Protein AF-A0A5N0HJ16-F1 (afdb_monomer)

Solvent-accessible surface area (backbone atoms only — not comparable to full-atom values): 4861 Å² total; per-residue (Å²): 106,75,68,58,53,52,51,49,54,53,53,45,73,66,46,86,50,63,67,62,32,39,52,54,52,49,36,69,75,66,69,56,52,72,70,34,59,75,60,54,57,93,78,34,68,42,77,44,90,97,72,51,41,28,38,53,44,46,66,41,99,83,74,52,69,48,80,40,81,48,56,74,70,61,48,51,56,75,76,106

Radius of gyration: 13.27 Å; Cα contacts (8 Å, |Δ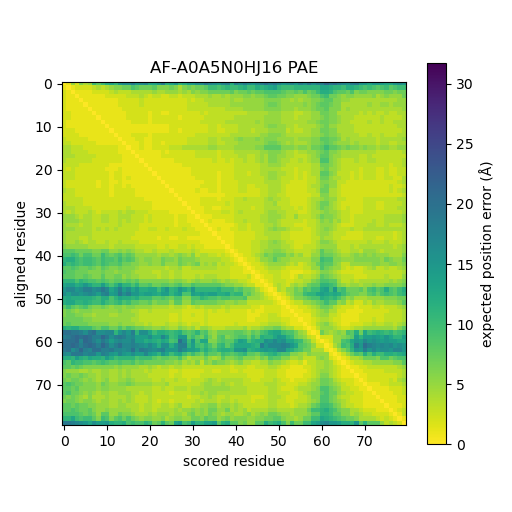i|>4): 84; chains: 1; bounding box: 31×28×34 Å

Foldseek 3Di:
DVVVVVVVLVVLVPDPDLVSSLLVLVCVQFVDDPVQSVVADDVQWDQDVPQAIWGFGDQDPVRDIDIHHDDPVNVVSVVD

Mean predicted aligned error: 4.86 Å

pLDDT: mean 87.71, std 7.66, range [62.09, 97.19]

Structure (mmCIF, N/CA/C/O backbone):
data_AF-A0A5N0HJ16-F1
#
_entry.id   AF-A0A5N0HJ16-F1
#
loop_
_atom_site.group_PDB
_atom_site.id
_atom_site.type_symbol
_atom_site.label_atom_id
_atom_site.label_alt_id
_atom_site.label_comp_id
_atom_site.label_asym_id
_atom_site.label_entity_id
_atom_site.label_seq_id
_atom_site.pdbx_PDB_ins_code
_atom_site.Cartn_x
_atom_site.Cartn_y
_atom_site.Cartn_z
_atom_site.occupancy
_atom_site.B_iso_or_equiv
_atom_site.auth_seq_id
_atom_site.auth_comp_id
_atom_site.auth_asym_id
_atom_site.auth_atom_id
_atom_site.pdbx_PDB_model_num
ATOM 1 N N . LEU A 1 1 ? 18.179 4.163 -7.305 1.00 87.62 1 LEU A N 1
ATOM 2 C CA . LEU A 1 1 ? 18.367 5.425 -8.062 1.00 87.62 1 LEU A CA 1
ATOM 3 C C . LEU A 1 1 ? 16.991 6.014 -8.351 1.00 87.62 1 LEU A C 1
ATOM 5 O O . LEU A 1 1 ? 16.101 5.217 -8.633 1.00 87.62 1 LEU A O 1
ATOM 9 N N . PRO A 1 2 ? 16.802 7.342 -8.283 1.00 91.19 2 PRO A N 1
ATOM 10 C CA . PRO A 1 2 ? 15.492 7.977 -8.469 1.00 91.19 2 PRO A CA 1
ATOM 11 C C . PRO A 1 2 ? 14.781 7.595 -9.777 1.00 91.19 2 PRO A C 1
ATOM 13 O O . PRO A 1 2 ? 13.572 7.390 -9.782 1.00 91.19 2 PRO A O 1
ATOM 16 N N . ASP A 1 3 ? 15.526 7.419 -10.869 1.00 95.88 3 ASP A N 1
ATOM 17 C CA . ASP A 1 3 ? 14.940 7.061 -12.168 1.00 95.88 3 ASP A CA 1
ATOM 18 C C . ASP A 1 3 ? 14.406 5.624 -12.211 1.00 95.88 3 ASP A C 1
ATOM 20 O O . ASP A 1 3 ? 13.391 5.356 -12.849 1.00 95.88 3 ASP A O 1
ATOM 24 N N . VAL A 1 4 ? 15.051 4.704 -11.485 1.00 96.06 4 VAL A N 1
ATOM 25 C CA . VAL A 1 4 ? 14.595 3.309 -11.367 1.00 96.06 4 VAL A CA 1
ATOM 26 C C . VAL A 1 4 ? 13.301 3.239 -10.560 1.00 96.06 4 VAL A C 1
ATOM 28 O O . VAL A 1 4 ? 12.388 2.524 -10.954 1.00 96.06 4 VAL A O 1
ATOM 31 N N . ASP A 1 5 ? 13.200 4.006 -9.468 1.00 93.94 5 ASP A N 1
ATOM 32 C CA . ASP A 1 5 ? 11.964 4.102 -8.676 1.00 93.94 5 ASP A CA 1
ATOM 33 C C . ASP A 1 5 ? 10.825 4.674 -9.529 1.00 93.94 5 ASP A C 1
ATOM 35 O O . ASP A 1 5 ? 9.750 4.088 -9.599 1.00 93.94 5 ASP A O 1
ATOM 39 N N . ARG A 1 6 ? 11.083 5.749 -10.288 1.00 95.00 6 ARG A N 1
ATOM 40 C CA . ARG A 1 6 ? 10.088 6.328 -11.203 1.00 95.00 6 ARG A CA 1
ATOM 41 C C . ARG A 1 6 ? 9.620 5.331 -12.266 1.00 95.00 6 ARG A C 1
ATOM 43 O O . ARG A 1 6 ? 8.420 5.221 -12.504 1.00 95.00 6 ARG A O 1
ATOM 50 N N . ALA A 1 7 ? 10.545 4.610 -12.899 1.00 97.00 7 ALA A N 1
ATOM 51 C CA . ALA A 1 7 ? 10.212 3.600 -13.902 1.00 97.00 7 ALA A CA 1
ATOM 52 C C . ALA A 1 7 ? 9.409 2.436 -13.299 1.00 97.00 7 ALA A C 1
ATOM 54 O O . ALA A 1 7 ? 8.436 1.983 -13.901 1.00 97.00 7 ALA A O 1
ATOM 55 N N 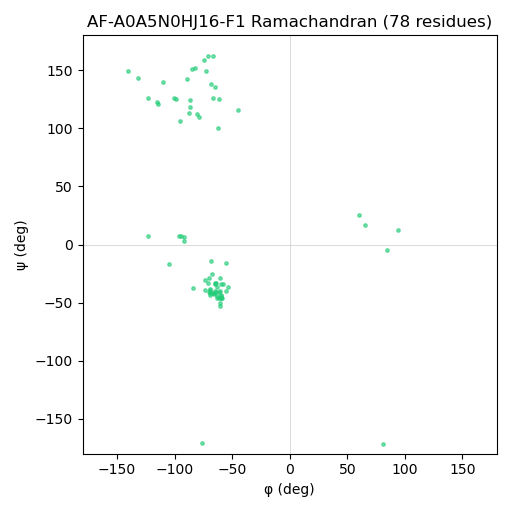. LEU A 1 8 ? 9.777 1.993 -12.093 1.00 95.56 8 LEU A N 1
ATOM 56 C CA . LEU A 1 8 ? 9.042 0.972 -11.354 1.00 95.56 8 LEU A CA 1
ATOM 57 C C . LEU A 1 8 ? 7.611 1.430 -11.060 1.00 95.56 8 LEU A C 1
ATOM 59 O O . LEU A 1 8 ? 6.669 0.712 -11.382 1.00 95.56 8 LEU A O 1
ATOM 63 N N . MET A 1 9 ? 7.433 2.631 -10.509 1.00 94.88 9 MET A N 1
ATOM 64 C CA . MET A 1 9 ? 6.101 3.142 -10.177 1.00 94.88 9 MET A CA 1
ATOM 65 C C . MET A 1 9 ? 5.237 3.365 -11.427 1.00 94.88 9 MET A C 1
ATOM 67 O O . MET A 1 9 ? 4.037 3.102 -11.389 1.00 94.88 9 MET A O 1
ATOM 71 N N . ALA A 1 10 ? 5.837 3.749 -12.559 1.00 96.06 10 ALA A N 1
ATOM 72 C CA .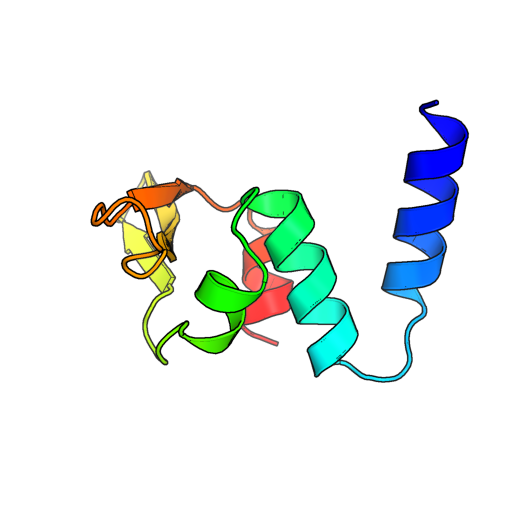 ALA A 1 10 ? 5.135 3.805 -13.841 1.00 96.06 10 ALA A CA 1
ATOM 73 C C . ALA A 1 10 ? 4.682 2.414 -14.321 1.00 96.06 10 ALA A C 1
ATOM 75 O O . ALA A 1 10 ? 3.571 2.271 -14.828 1.00 96.06 10 ALA A O 1
ATOM 76 N N . ALA A 1 11 ? 5.503 1.374 -14.146 1.00 97.19 11 ALA A N 1
ATOM 77 C CA . ALA A 1 11 ? 5.108 0.004 -14.468 1.00 97.19 11 ALA A CA 1
ATOM 78 C C . ALA A 1 11 ? 3.973 -0.491 -13.555 1.00 97.19 11 ALA A C 1
ATOM 80 O O . ALA A 1 11 ? 3.015 -1.080 -14.049 1.00 97.19 11 ALA A O 1
ATOM 81 N N . VAL A 1 12 ? 4.039 -0.193 -12.251 1.00 95.75 12 VAL A N 1
ATOM 82 C CA . VAL A 1 12 ? 2.980 -0.521 -11.279 1.00 95.75 12 VAL A CA 1
ATOM 83 C C . VAL A 1 12 ? 1.654 0.132 -11.668 1.00 95.75 12 VAL A C 1
ATOM 85 O O . VAL A 1 12 ? 0.629 -0.545 -11.698 1.00 95.75 12 VAL A O 1
ATOM 88 N N . ALA A 1 13 ? 1.666 1.418 -12.028 1.00 92.44 13 ALA A N 1
ATOM 89 C CA . ALA A 1 13 ? 0.460 2.142 -12.433 1.00 92.44 13 ALA A CA 1
ATOM 90 C C . ALA A 1 13 ? -0.228 1.529 -13.671 1.00 92.44 13 ALA A C 1
ATOM 92 O O . ALA A 1 13 ? -1.448 1.602 -13.789 1.00 92.44 13 ALA A O 1
AT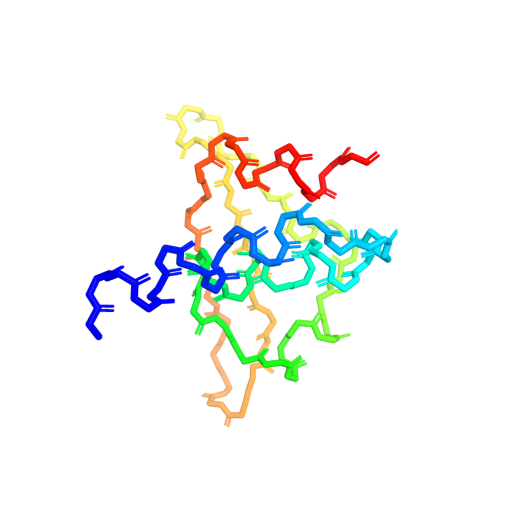OM 93 N N . ASN A 1 14 ? 0.538 0.886 -14.560 1.00 95.44 14 ASN A N 1
ATOM 94 C CA . ASN A 1 14 ? 0.039 0.247 -15.782 1.00 95.44 14 ASN A CA 1
ATOM 95 C C . ASN A 1 14 ? -0.325 -1.241 -15.611 1.00 95.44 14 ASN A C 1
ATOM 97 O O . ASN A 1 14 ? -0.624 -1.914 -16.598 1.00 95.44 14 ASN A O 1
ATOM 101 N N . LEU A 1 15 ? -0.290 -1.788 -14.392 1.00 96.12 15 LEU A N 1
ATOM 102 C CA . LEU A 1 15 ? -0.720 -3.166 -14.153 1.00 96.12 15 LEU A CA 1
ATOM 103 C C . LEU A 1 15 ? -2.215 -3.323 -14.434 1.00 96.12 15 LEU A C 1
ATOM 105 O O . LEU A 1 15 ? -3.020 -2.516 -13.977 1.00 96.12 15 LEU A O 1
ATOM 109 N N . ASN A 1 16 ? -2.588 -4.393 -15.138 1.00 95.75 16 ASN A N 1
ATOM 110 C CA . ASN A 1 16 ? -3.987 -4.681 -15.472 1.00 95.75 16 ASN A CA 1
ATOM 111 C C . ASN A 1 16 ? -4.794 -5.182 -14.266 1.00 95.75 16 ASN A C 1
ATOM 113 O O . ASN A 1 16 ? -5.997 -4.947 -14.203 1.00 95.75 16 ASN A O 1
ATOM 117 N N . ASP A 1 17 ? -4.142 -5.876 -13.330 1.00 94.69 17 ASP A N 1
ATOM 118 C CA . ASP A 1 17 ? -4.785 -6.406 -12.130 1.00 94.69 17 ASP A CA 1
ATOM 119 C C . ASP A 1 17 ? -4.919 -5.293 -11.071 1.00 94.69 17 ASP A C 1
ATOM 121 O O . ASP A 1 17 ? -3.897 -4.821 -10.552 1.00 94.69 17 ASP A O 1
ATOM 125 N N . PRO A 1 18 ? -6.151 -4.847 -10.749 1.00 90.12 18 PRO A N 1
ATOM 126 C CA . PRO A 1 18 ? -6.367 -3.766 -9.796 1.00 90.12 18 PRO A CA 1
ATOM 127 C C . PRO A 1 18 ? -5.929 -4.148 -8.381 1.00 90.12 18 PRO A C 1
ATOM 129 O O . PRO A 1 18 ? -5.389 -3.301 -7.678 1.00 90.12 18 PRO A O 1
ATOM 132 N N . LEU A 1 19 ? -6.074 -5.414 -7.982 1.00 89.38 19 LEU A N 1
ATOM 133 C CA . LEU A 1 19 ? -5.712 -5.871 -6.643 1.00 89.38 19 LEU A CA 1
ATOM 134 C C . LEU A 1 19 ? -4.194 -5.856 -6.462 1.00 89.38 19 LEU A C 1
ATOM 136 O O . LEU A 1 19 ? -3.688 -5.358 -5.456 1.00 89.38 19 LEU A O 1
ATOM 140 N N . VAL A 1 20 ? -3.450 -6.328 -7.466 1.00 93.19 20 VAL A N 1
ATOM 141 C CA . VAL A 1 20 ? -1.979 -6.270 -7.443 1.00 93.19 20 VAL A CA 1
ATOM 142 C C . VAL A 1 20 ? -1.495 -4.820 -7.476 1.00 93.19 20 VAL A C 1
ATOM 144 O O . VAL A 1 20 ? -0.591 -4.457 -6.721 1.00 93.19 20 VAL A O 1
ATOM 147 N N . ARG A 1 21 ? -2.103 -3.973 -8.314 1.00 94.31 21 ARG A N 1
ATOM 148 C CA . ARG A 1 21 ? -1.755 -2.550 -8.414 1.00 94.31 21 ARG A CA 1
ATOM 149 C C . ARG A 1 21 ? -1.971 -1.824 -7.085 1.00 94.31 21 ARG A C 1
ATOM 151 O O . ARG A 1 21 ? -1.032 -1.212 -6.579 1.00 94.31 21 ARG A O 1
ATOM 158 N N . THR A 1 22 ? -3.163 -1.938 -6.501 1.00 91.94 22 THR A N 1
ATOM 159 C CA . THR A 1 22 ? -3.505 -1.341 -5.202 1.00 91.94 22 THR A CA 1
ATOM 160 C C . THR A 1 22 ? -2.594 -1.868 -4.097 1.00 91.94 22 THR A C 1
ATOM 162 O O . THR A 1 22 ? -2.043 -1.078 -3.333 1.00 91.94 22 THR A O 1
ATOM 165 N N . GLY A 1 23 ? -2.331 -3.178 -4.061 1.00 92.88 23 GLY A N 1
ATOM 166 C CA . GLY A 1 23 ? -1.429 -3.778 -3.078 1.00 92.88 23 GLY A CA 1
ATOM 167 C C . GLY A 1 23 ? -0.001 -3.222 -3.135 1.00 92.88 23 GLY A C 1
ATOM 168 O O . GLY A 1 23 ? 0.585 -2.902 -2.102 1.00 92.88 23 GLY A O 1
ATOM 169 N N . LEU A 1 24 ? 0.565 -3.049 -4.333 1.00 94.50 24 LEU A N 1
ATOM 170 C CA . LEU A 1 24 ? 1.913 -2.487 -4.496 1.00 94.50 24 LEU A CA 1
ATOM 171 C C . LEU A 1 24 ? 1.982 -1.001 -4.124 1.00 9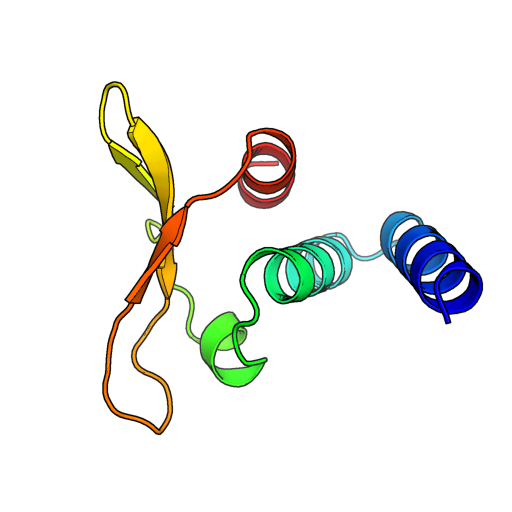4.50 24 LEU A C 1
ATOM 173 O O . LEU A 1 24 ? 2.958 -0.575 -3.501 1.00 94.50 24 LEU A O 1
ATOM 177 N N . LEU A 1 25 ? 0.951 -0.222 -4.461 1.00 92.88 25 LEU A N 1
ATOM 178 C CA . LEU A 1 25 ? 0.844 1.184 -4.060 1.00 92.88 25 LEU A CA 1
ATOM 179 C C . LEU A 1 25 ? 0.753 1.318 -2.530 1.00 92.88 25 LEU A C 1
ATOM 181 O O . LEU A 1 25 ? 1.49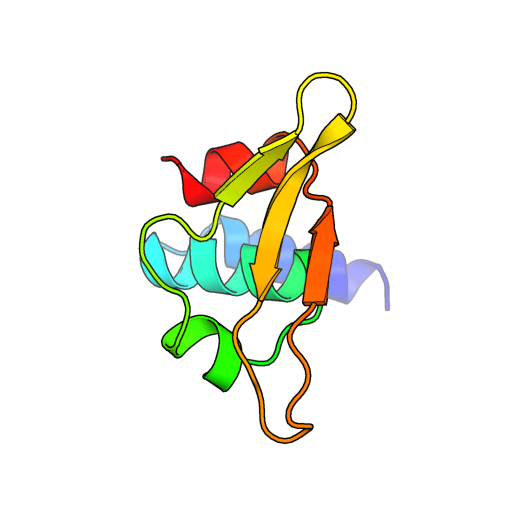8 2.099 -1.938 1.00 92.88 25 LEU A O 1
ATOM 185 N N . LEU A 1 26 ? -0.054 0.477 -1.879 1.00 91.31 26 LEU A N 1
ATOM 186 C CA . LEU A 1 26 ? -0.173 0.402 -0.419 1.00 91.31 26 LEU A CA 1
ATOM 187 C C . LEU A 1 26 ? 1.148 0.065 0.279 1.00 91.31 26 LEU A C 1
ATOM 189 O O . LEU A 1 26 ? 1.528 0.722 1.254 1.00 91.31 26 LEU A O 1
ATOM 193 N N . LEU A 1 27 ? 1.876 -0.936 -0.223 1.00 93.19 27 LEU A N 1
ATOM 194 C CA . LEU A 1 27 ? 3.193 -1.305 0.310 1.00 93.19 27 LEU A CA 1
ATOM 195 C C . LEU A 1 27 ? 4.176 -0.136 0.201 1.00 93.19 27 LEU A C 1
ATOM 197 O O . LEU A 1 27 ? 4.948 0.114 1.129 1.00 93.19 27 LEU A O 1
ATOM 201 N N . ARG A 1 28 ? 4.131 0.604 -0.914 1.00 91.94 28 ARG A N 1
ATOM 202 C CA . ARG A 1 28 ? 5.009 1.753 -1.150 1.00 91.94 28 ARG A CA 1
ATOM 203 C C . ARG A 1 28 ? 4.691 2.936 -0.240 1.00 91.94 28 ARG A C 1
ATOM 205 O O . ARG A 1 28 ? 5.634 3.596 0.202 1.00 91.94 28 ARG A O 1
ATOM 212 N N . ALA A 1 29 ? 3.409 3.199 0.011 1.00 90.44 29 ALA A N 1
ATOM 213 C CA . ALA A 1 29 ? 2.946 4.314 0.832 1.00 90.44 29 ALA A CA 1
ATOM 214 C C . ALA A 1 29 ? 3.189 4.077 2.331 1.00 90.44 29 ALA A C 1
ATOM 216 O O . ALA A 1 29 ? 3.592 4.987 3.049 1.00 90.44 29 ALA A O 1
ATOM 217 N N . THR A 1 30 ? 2.994 2.844 2.805 1.00 89.56 30 THR A N 1
ATOM 218 C CA . THR A 1 30 ? 2.978 2.542 4.249 1.00 89.56 30 THR A CA 1
ATOM 219 C C . THR A 1 30 ? 4.238 1.850 4.766 1.00 89.56 30 THR A C 1
ATOM 221 O O . THR A 1 30 ? 4.459 1.783 5.977 1.00 89.56 30 THR A O 1
ATOM 224 N N . GLY A 1 31 ? 5.057 1.286 3.870 1.00 90.19 31 GLY A N 1
ATOM 225 C CA . GLY A 1 31 ? 6.235 0.497 4.237 1.00 90.19 31 GLY A CA 1
ATOM 226 C C . GLY A 1 31 ? 5.906 -0.810 4.968 1.00 90.19 31 GLY A C 1
ATOM 227 O O . GLY A 1 31 ? 6.777 -1.382 5.627 1.00 90.19 31 GLY A O 1
ATOM 228 N N . MET A 1 32 ? 4.655 -1.275 4.905 1.00 90.00 32 MET A N 1
ATOM 229 C CA . MET A 1 32 ? 4.241 -2.542 5.502 1.00 90.00 32 MET A CA 1
ATOM 230 C C . MET A 1 32 ? 4.782 -3.759 4.754 1.00 90.00 32 MET A C 1
ATOM 232 O O . MET A 1 32 ? 5.248 -3.681 3.619 1.00 90.00 32 MET A O 1
ATOM 236 N N . ARG A 1 33 ? 4.768 -4.911 5.421 1.00 90.00 33 ARG A N 1
ATOM 237 C CA . ARG A 1 33 ? 5.207 -6.180 4.838 1.00 90.00 33 ARG A CA 1
ATOM 238 C C . ARG A 1 33 ? 4.078 -6.788 4.016 1.00 90.00 33 ARG A C 1
ATOM 240 O O . ARG A 1 33 ? 2.916 -6.655 4.371 1.00 90.00 33 ARG A O 1
ATOM 247 N N . LEU A 1 34 ? 4.430 -7.576 2.999 1.00 90.75 34 LEU A N 1
ATOM 248 C CA . LEU A 1 34 ? 3.442 -8.308 2.197 1.00 90.75 34 LEU A CA 1
ATOM 249 C C . LEU A 1 34 ? 2.528 -9.199 3.054 1.00 90.75 34 LEU A C 1
ATOM 251 O O . LEU A 1 34 ? 1.333 -9.235 2.815 1.00 90.75 34 LEU A O 1
ATOM 255 N N . GLY A 1 35 ? 3.067 -9.872 4.077 1.00 90.00 35 GLY A N 1
ATOM 256 C CA . GLY A 1 35 ? 2.241 -10.650 5.010 1.00 90.00 35 GLY A CA 1
ATOM 257 C C . GLY A 1 35 ? 1.233 -9.784 5.772 1.00 90.00 35 GLY A C 1
ATOM 258 O O . GLY A 1 35 ? 0.078 -10.158 5.865 1.00 90.00 35 GLY A O 1
ATOM 259 N N . GLU A 1 36 ? 1.641 -8.588 6.217 1.00 90.25 36 GLU A N 1
ATOM 260 C CA . GLU A 1 36 ? 0.718 -7.639 6.858 1.00 90.25 36 GLU A CA 1
ATOM 261 C C . GLU A 1 36 ? -0.359 -7.167 5.871 1.00 90.25 36 GLU A C 1
ATOM 263 O O . GLU A 1 36 ? -1.475 -6.926 6.297 1.00 90.25 36 GLU A O 1
ATOM 268 N N . LEU A 1 37 ? -0.043 -7.050 4.571 1.00 90.75 37 LEU A N 1
ATOM 269 C CA . LEU A 1 37 ? -1.004 -6.648 3.531 1.00 90.75 37 LEU A CA 1
ATOM 270 C C . LEU A 1 37 ? -2.075 -7.712 3.318 1.00 90.75 37 LEU A C 1
ATOM 272 O O . LEU A 1 37 ? -3.245 -7.384 3.165 1.00 90.75 37 LEU A O 1
ATOM 276 N N . LEU A 1 38 ? -1.667 -8.978 3.310 1.00 89.06 38 LEU A N 1
ATOM 277 C CA . LEU A 1 38 ? -2.577 -10.109 3.146 1.00 89.06 38 LEU A CA 1
ATOM 278 C C . LEU A 1 38 ? -3.517 -10.282 4.346 1.00 89.06 38 LEU A C 1
ATOM 280 O O . LEU A 1 38 ? -4.613 -10.803 4.172 1.00 89.06 38 LEU A O 1
ATOM 284 N N . ASP A 1 39 ? -3.103 -9.809 5.522 1.00 88.31 39 ASP A N 1
ATOM 285 C CA . ASP A 1 39 ? -3.882 -9.855 6.761 1.00 88.31 39 ASP A CA 1
ATOM 286 C C . ASP A 1 39 ? -4.692 -8.562 7.013 1.00 88.31 39 ASP A C 1
ATOM 288 O O . ASP A 1 39 ? -5.266 -8.392 8.090 1.00 88.31 39 ASP A O 1
ATOM 292 N N . VAL A 1 40 ? -4.735 -7.618 6.060 1.00 87.00 40 VAL A N 1
ATOM 293 C CA . VAL A 1 40 ? -5.521 -6.379 6.204 1.00 87.00 40 VAL A CA 1
ATOM 294 C C . VAL A 1 40 ? -7.017 -6.691 6.222 1.00 87.00 40 VAL A C 1
ATOM 296 O O . VAL A 1 40 ? -7.559 -7.295 5.298 1.00 87.00 40 VAL A O 1
ATOM 299 N N . GLU A 1 41 ? -7.703 -6.212 7.259 1.00 84.62 41 GLU A N 1
ATOM 300 C CA . GLU A 1 41 ? -9.146 -6.380 7.425 1.00 84.62 41 GLU A CA 1
ATOM 301 C C . GLU A 1 41 ? -9.952 -5.308 6.674 1.00 84.62 41 GLU A C 1
ATOM 303 O O . GLU A 1 41 ? -9.539 -4.151 6.531 1.00 84.62 41 GLU A O 1
ATOM 308 N N . LEU A 1 42 ? -11.166 -5.678 6.255 1.00 79.38 42 LEU A N 1
ATOM 309 C CA . LEU A 1 42 ? -12.171 -4.717 5.803 1.00 79.38 42 LEU A CA 1
ATOM 310 C C . LEU A 1 42 ? -12.510 -3.772 6.971 1.00 79.38 42 LEU A C 1
ATOM 312 O O . LEU A 1 42 ? -12.857 -4.232 8.056 1.00 79.38 42 LEU A O 1
ATOM 316 N N . GLY A 1 43 ? -12.388 -2.457 6.762 1.00 82.12 43 GLY A N 1
ATOM 317 C CA . GLY A 1 43 ? -12.543 -1.445 7.822 1.00 82.12 43 GLY A CA 1
ATOM 318 C C . GLY A 1 43 ? -11.237 -1.008 8.503 1.00 82.12 43 GLY A C 1
ATOM 319 O O . GLY A 1 43 ? -11.271 -0.332 9.527 1.00 82.12 43 GLY A O 1
ATOM 320 N N . CYS A 1 44 ? -10.077 -1.362 7.944 1.00 87.38 44 CYS A N 1
ATOM 321 C CA . CYS A 1 44 ? -8.767 -0.882 8.403 1.00 87.38 44 CYS A CA 1
ATOM 322 C C . CYS A 1 44 ? -8.509 0.616 8.147 1.00 87.38 44 CYS A C 1
ATOM 324 O O . CYS A 1 44 ? -7.551 1.164 8.698 1.00 87.38 44 CYS A O 1
ATOM 326 N N . LEU A 1 45 ? -9.327 1.267 7.312 1.00 89.38 45 LEU A N 1
ATOM 327 C CA . LEU A 1 45 ? -9.241 2.693 7.018 1.00 89.38 45 LEU A CA 1
ATOM 328 C C . LEU A 1 45 ? -10.044 3.479 8.062 1.00 89.38 45 LEU A C 1
ATOM 330 O O . LEU A 1 45 ? -11.251 3.293 8.204 1.00 89.38 45 LEU A O 1
ATOM 334 N N . LEU A 1 46 ? -9.362 4.341 8.806 1.00 88.88 46 LEU A N 1
ATOM 335 C CA . LEU A 1 46 ? -9.931 5.162 9.866 1.00 88.88 46 LEU A CA 1
ATOM 336 C C . LEU A 1 46 ? -9.849 6.633 9.465 1.00 88.88 46 LEU A C 1
ATOM 338 O O . LEU A 1 46 ? -8.755 7.159 9.266 1.00 88.88 46 LEU A O 1
ATOM 342 N N . ASP A 1 47 ? -10.997 7.300 9.391 1.00 87.38 47 ASP A N 1
ATOM 343 C CA . ASP A 1 47 ? -11.058 8.755 9.280 1.00 87.38 47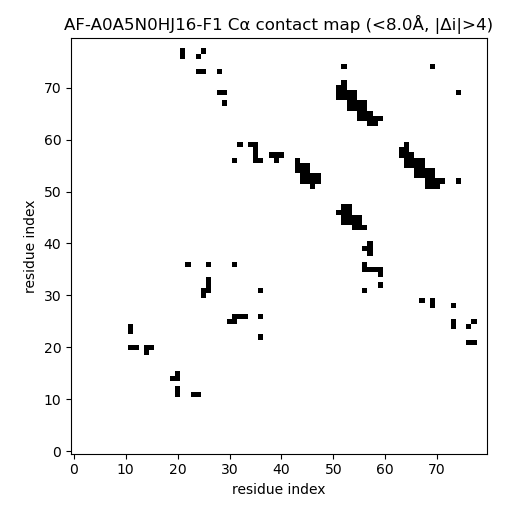 ASP A CA 1
ATOM 344 C C . ASP A 1 47 ? -11.039 9.364 10.685 1.00 87.38 47 ASP A C 1
ATOM 346 O O . ASP A 1 47 ? -11.969 9.194 11.482 1.00 87.38 47 ASP A O 1
ATOM 350 N N . PHE A 1 48 ? -9.956 10.067 11.000 1.00 83.31 48 PHE A N 1
ATOM 351 C CA . PHE A 1 48 ? -9.885 10.876 12.203 1.00 83.31 48 PHE A CA 1
ATOM 352 C C . PHE A 1 48 ? -10.255 12.300 11.822 1.00 83.31 48 PHE A C 1
ATOM 354 O O . PHE A 1 48 ? -9.454 13.010 11.216 1.00 83.31 48 PHE A O 1
ATOM 361 N N . ALA A 1 49 ? -11.460 12.726 12.207 1.00 79.88 49 ALA A N 1
ATOM 362 C CA . ALA A 1 49 ? -11.996 14.046 11.891 1.00 79.88 49 ALA A CA 1
ATOM 363 C C . ALA A 1 49 ? -10.957 15.164 12.124 1.00 79.88 49 ALA A C 1
ATOM 365 O O . ALA A 1 49 ? -10.511 15.397 13.248 1.00 79.88 49 ALA A O 1
ATOM 366 N N . GLY A 1 50 ? -10.568 15.850 11.044 1.00 78.19 50 GLY A N 1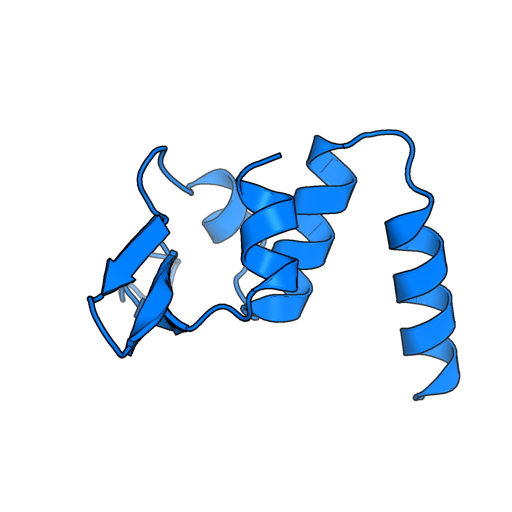
ATOM 367 C CA . GLY A 1 50 ? -9.575 16.935 11.059 1.00 78.19 50 GLY A CA 1
ATOM 368 C C . GLY A 1 50 ? -8.102 16.503 10.981 1.00 78.19 50 GLY A C 1
ATOM 369 O O . GLY A 1 50 ? -7.230 17.361 10.861 1.00 78.19 50 GLY A O 1
ATOM 370 N N . HIS A 1 51 ? -7.816 15.201 10.999 1.00 81.69 51 HIS A N 1
ATOM 371 C CA . HIS A 1 51 ? -6.471 14.611 10.985 1.00 81.69 51 HIS A CA 1
ATOM 372 C C . HIS A 1 51 ? -6.227 13.643 9.813 1.00 81.69 51 HIS A C 1
ATOM 374 O O . HIS A 1 51 ? -5.165 13.018 9.750 1.00 81.69 51 HIS A O 1
ATOM 380 N N . GLY A 1 52 ? -7.174 13.557 8.876 1.00 86.94 52 GLY A N 1
ATOM 381 C CA . GLY A 1 52 ? -7.061 12.773 7.648 1.00 86.94 52 GLY A CA 1
ATOM 382 C C . GLY A 1 52 ? -7.356 11.287 7.841 1.00 86.94 52 GLY A C 1
ATOM 383 O O . GLY A 1 52 ? -7.791 10.847 8.905 1.00 86.94 52 GLY A O 1
ATOM 384 N N . ASN A 1 53 ? -7.096 10.519 6.784 1.00 90.94 53 ASN A N 1
ATOM 385 C CA . ASN A 1 53 ? -7.297 9.075 6.768 1.00 90.94 53 ASN A CA 1
ATOM 386 C C . ASN A 1 53 ? -6.050 8.342 7.250 1.00 90.94 53 ASN A C 1
ATOM 388 O O . ASN A 1 53 ? -4.920 8.717 6.935 1.00 90.94 53 ASN A O 1
ATOM 392 N N . TRP A 1 54 ? -6.266 7.269 7.994 1.00 92.94 54 TRP A N 1
ATOM 393 C CA . TRP A 1 54 ? -5.216 6.456 8.580 1.00 92.94 54 TRP A CA 1
ATOM 394 C C . TRP A 1 54 ? -5.478 4.985 8.305 1.00 92.94 54 TRP A C 1
ATOM 396 O O . TRP A 1 54 ? -6.612 4.524 8.362 1.00 92.94 54 TRP A O 1
ATOM 406 N N . LEU A 1 55 ? -4.414 4.230 8.059 1.00 91.88 55 LEU A N 1
ATOM 407 C CA . LEU A 1 55 ? -4.469 2.785 7.919 1.00 91.88 55 LEU A CA 1
ATOM 408 C C . LEU A 1 55 ? -4.047 2.113 9.223 1.00 91.88 55 LEU A C 1
ATOM 410 O O . LEU A 1 55 ? -2.938 2.347 9.718 1.00 91.88 55 LEU A O 1
ATOM 414 N N . ARG A 1 56 ? -4.903 1.237 9.748 1.00 91.06 56 ARG A N 1
ATOM 415 C CA . ARG A 1 56 ? -4.538 0.279 10.793 1.00 91.06 56 ARG A CA 1
ATOM 416 C C . ARG A 1 56 ? -3.793 -0.886 10.151 1.00 91.06 56 ARG A C 1
ATOM 418 O O . ARG A 1 56 ? -4.387 -1.692 9.442 1.00 91.06 56 ARG A O 1
ATOM 425 N N . VAL A 1 57 ? -2.491 -0.976 10.410 1.00 87.81 57 VAL A N 1
ATOM 426 C CA . VAL A 1 57 ? -1.672 -2.098 9.943 1.00 87.81 57 VAL A CA 1
ATOM 427 C C . VAL A 1 57 ? -1.750 -3.233 10.971 1.00 87.81 57 VAL A C 1
ATOM 429 O O . VAL A 1 57 ? -1.434 -2.991 12.144 1.00 87.81 57 VAL A O 1
ATOM 432 N N . PRO A 1 58 ? -2.148 -4.453 10.560 1.00 81.25 58 PRO A N 1
ATOM 433 C CA . PRO A 1 58 ? -2.328 -5.580 11.467 1.00 81.25 58 PRO A CA 1
ATOM 434 C C . PRO A 1 58 ? -1.006 -6.049 12.080 1.00 81.25 58 PRO A C 1
ATOM 436 O O . PRO A 1 58 ? 0.093 -5.738 11.606 1.00 81.25 58 PRO A O 1
ATOM 439 N N . VAL A 1 59 ? -1.129 -6.811 13.166 1.00 77.56 59 VAL A N 1
ATOM 440 C CA . VAL A 1 59 ? -0.009 -7.313 13.961 1.00 77.56 59 VAL A CA 1
ATOM 441 C C . VAL A 1 59 ? 0.885 -8.236 13.127 1.00 77.56 59 VAL A C 1
ATOM 443 O O . VAL A 1 59 ? 0.611 -9.420 12.954 1.00 77.56 59 VAL A O 1
ATOM 446 N N . GLY A 1 60 ? 2.002 -7.703 12.634 1.00 71.31 60 GLY A N 1
ATOM 447 C CA . GLY A 1 60 ? 3.043 -8.502 11.995 1.00 71.31 60 GLY A CA 1
ATOM 448 C C . GLY A 1 60 ? 3.906 -9.277 13.004 1.00 71.31 60 GLY A C 1
ATOM 449 O O . GLY A 1 60 ? 3.685 -9.271 14.211 1.00 71.31 60 GLY A O 1
ATOM 450 N N . LYS A 1 61 ? 5.005 -9.877 12.524 1.00 62.09 61 LYS A N 1
ATOM 451 C CA . LYS A 1 61 ? 5.948 -10.692 13.337 1.00 62.09 61 LYS A CA 1
ATOM 452 C C . LYS A 1 61 ? 6.541 -10.002 14.578 1.00 62.09 61 LYS A C 1
ATOM 454 O O . LYS A 1 61 ? 7.150 -10.675 15.400 1.00 62.09 61 LYS A O 1
ATOM 459 N N . LEU A 1 62 ? 6.453 -8.675 14.667 1.00 67.12 62 LEU A N 1
ATOM 460 C CA . LEU A 1 62 ? 6.967 -7.891 15.796 1.00 67.12 62 LEU A CA 1
ATOM 461 C C . LEU A 1 62 ? 5.916 -7.650 16.887 1.00 67.12 62 LEU A C 1
ATOM 463 O O . LEU A 1 62 ? 6.211 -6.983 17.869 1.00 67.12 62 LEU A O 1
ATOM 467 N N . ASN A 1 63 ? 4.718 -8.212 16.725 1.00 65.44 63 ASN A N 1
ATOM 468 C CA . ASN A 1 63 ? 3.633 -8.171 17.695 1.00 65.44 63 ASN A CA 1
ATOM 469 C C . ASN A 1 63 ? 3.123 -6.759 18.062 1.00 65.44 63 ASN A C 1
ATOM 471 O O . ASN A 1 63 ? 2.562 -6.568 19.138 1.00 65.44 63 ASN A O 1
ATOM 475 N N . CYS A 1 64 ? 3.293 -5.780 17.165 1.00 67.75 64 CYS A N 1
ATOM 476 C CA . CYS A 1 64 ? 2.827 -4.405 17.354 1.00 67.75 64 CYS A CA 1
ATOM 477 C C . CYS A 1 64 ? 1.895 -3.981 16.215 1.00 67.75 64 CYS A C 1
ATOM 479 O O . CYS A 1 64 ? 2.293 -4.023 15.048 1.00 67.75 64 CYS A O 1
ATOM 481 N N . GLU A 1 65 ? 0.696 -3.515 16.565 1.00 80.06 65 GLU A N 1
ATOM 482 C CA . GLU A 1 65 ? -0.140 -2.731 15.651 1.00 80.06 65 GLU A CA 1
ATOM 483 C C . GLU A 1 65 ? 0.444 -1.327 15.482 1.00 80.06 65 GLU A C 1
ATOM 485 O O . GLU A 1 65 ? 1.058 -0.773 16.401 1.00 80.06 65 GLU A O 1
ATOM 490 N N . ARG A 1 66 ? 0.242 -0.736 14.303 1.00 87.12 66 ARG A N 1
ATOM 491 C CA . ARG A 1 66 ? 0.597 0.664 14.053 1.00 87.12 66 ARG A CA 1
ATOM 492 C C . ARG A 1 66 ? -0.450 1.354 13.196 1.00 87.12 66 ARG A C 1
ATOM 494 O O . ARG A 1 66 ? -1.061 0.737 12.327 1.00 87.12 66 ARG A O 1
ATOM 501 N N . MET A 1 67 ? -0.585 2.653 13.427 1.00 90.44 67 MET A N 1
ATOM 502 C CA . MET A 1 67 ? -1.408 3.546 12.624 1.00 90.44 67 MET A CA 1
ATOM 503 C C . MET A 1 67 ? -0.512 4.325 11.665 1.00 90.44 67 MET A C 1
ATOM 505 O O . MET A 1 67 ? 0.458 4.948 12.100 1.00 90.44 67 MET A O 1
ATOM 509 N N . VAL A 1 68 ? -0.825 4.278 10.371 1.00 91.06 68 VAL A N 1
ATOM 510 C CA . VAL A 1 68 ? -0.067 4.976 9.325 1.00 91.06 68 VAL A CA 1
ATOM 511 C C . VAL A 1 68 ? -0.961 6.035 8.682 1.00 91.06 68 VAL A C 1
ATOM 513 O O . VAL A 1 68 ? -2.025 5.669 8.186 1.00 91.06 68 VAL A O 1
ATOM 516 N N . PRO A 1 69 ? -0.578 7.324 8.675 1.00 91.81 69 PRO A N 1
ATOM 517 C CA . PRO A 1 69 ? -1.349 8.343 7.974 1.00 91.81 69 PRO A CA 1
ATOM 518 C C . PRO A 1 69 ? -1.259 8.112 6.464 1.00 91.81 69 PRO A C 1
ATOM 520 O O . PRO A 1 69 ? 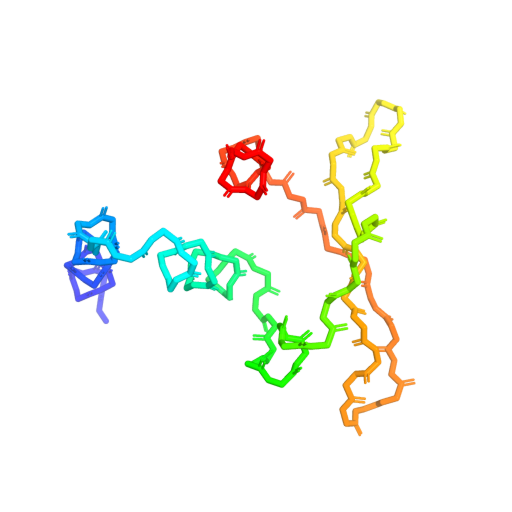-0.185 7.803 5.944 1.00 91.81 69 PRO A O 1
ATOM 523 N N . LEU A 1 70 ? -2.381 8.269 5.770 1.00 90.69 70 LEU A N 1
ATOM 524 C CA . LEU A 1 70 ? -2.471 8.141 4.323 1.00 90.69 70 LEU A CA 1
ATOM 525 C C . LEU A 1 70 ? -2.713 9.504 3.681 1.00 90.69 70 LEU A C 1
ATOM 527 O O . LEU A 1 70 ? -3.498 10.317 4.172 1.00 90.69 70 LEU A O 1
ATOM 531 N N . ASP A 1 71 ? -2.054 9.736 2.552 1.00 88.38 71 ASP A N 1
ATOM 532 C CA . ASP A 1 71 ? -2.378 10.850 1.673 1.00 88.38 71 ASP A CA 1
ATOM 533 C C . ASP A 1 71 ? -3.678 10.574 0.882 1.00 88.38 71 ASP A C 1
ATOM 535 O O . ASP A 1 71 ? -4.080 9.414 0.729 1.00 88.38 71 ASP A O 1
ATOM 539 N N . PRO A 1 72 ? -4.355 11.620 0.371 1.00 86.56 72 PRO A N 1
ATOM 540 C CA . PRO A 1 72 ? -5.626 11.469 -0.337 1.00 86.56 72 PRO A CA 1
ATOM 541 C C . PRO A 1 72 ? -5.567 10.557 -1.568 1.00 86.56 72 PRO A C 1
ATOM 543 O O . PRO A 1 72 ? -6.540 9.850 -1.830 1.00 86.56 72 PRO A O 1
ATOM 546 N N . ASP A 1 73 ? -4.449 10.540 -2.299 1.00 85.69 73 ASP A N 1
ATOM 547 C CA . ASP A 1 73 ? -4.311 9.727 -3.510 1.00 85.69 73 ASP A CA 1
ATOM 548 C C . ASP A 1 73 ? -4.248 8.238 -3.136 1.00 85.69 73 ASP A C 1
ATOM 550 O O . ASP A 1 73 ? -4.913 7.404 -3.753 1.00 85.69 73 ASP A O 1
ATOM 554 N N . THR A 1 74 ? -3.522 7.897 -2.065 1.00 86.56 74 THR A N 1
ATOM 555 C CA . THR A 1 74 ? -3.481 6.527 -1.533 1.00 86.56 74 THR A CA 1
ATOM 556 C C . THR A 1 74 ? -4.851 6.066 -1.028 1.00 86.56 74 THR A C 1
ATOM 558 O O . THR A 1 74 ? -5.214 4.909 -1.230 1.00 86.56 74 THR A O 1
ATOM 561 N N . VAL A 1 75 ? -5.645 6.950 -0.417 1.00 86.88 75 VAL A N 1
ATOM 562 C CA . VAL A 1 75 ? -7.014 6.618 0.025 1.00 86.88 75 VAL A CA 1
ATOM 563 C C . VAL A 1 75 ? -7.904 6.259 -1.162 1.00 86.88 75 VAL A C 1
ATOM 565 O O . VAL A 1 75 ? -8.576 5.233 -1.123 1.00 86.88 75 VAL A O 1
ATOM 568 N N . GLN A 1 76 ? -7.862 7.050 -2.238 1.00 85.44 76 GLN A N 1
ATOM 569 C CA . GLN A 1 76 ? -8.637 6.769 -3.451 1.00 85.44 76 GLN A CA 1
ATOM 570 C C . GLN A 1 76 ? -8.283 5.416 -4.069 1.00 85.44 76 GLN A C 1
ATOM 572 O O . GLN A 1 76 ? -9.148 4.749 -4.614 1.00 85.44 76 GLN A O 1
ATOM 577 N N . VAL A 1 77 ? -7.022 4.992 -3.981 1.00 81.19 77 VAL A N 1
ATOM 578 C CA . VAL A 1 77 ? -6.570 3.695 -4.507 1.00 81.19 77 VAL A CA 1
ATOM 579 C C . VAL A 1 77 ? -7.115 2.507 -3.700 1.00 81.19 77 VAL A C 1
ATOM 581 O O . VAL A 1 77 ? -7.269 1.417 -4.254 1.00 81.19 77 VAL A O 1
ATOM 584 N N . ILE A 1 78 ? -7.380 2.700 -2.406 1.00 79.38 78 ILE A N 1
ATOM 585 C CA . ILE A 1 78 ? -7.933 1.671 -1.512 1.00 79.38 78 ILE A CA 1
ATOM 586 C C . ILE A 1 78 ? -9.460 1.601 -1.629 1.00 79.38 78 ILE A C 1
ATOM 588 O O . ILE A 1 78 ? -10.016 0.511 -1.545 1.00 79.38 78 ILE A O 1
ATOM 592 N N . ASP A 1 79 ? -10.115 2.751 -1.801 1.00 77.50 79 ASP A N 1
ATOM 593 C CA . ASP A 1 79 ? -11.580 2.905 -1.795 1.00 77.50 79 ASP A CA 1
ATOM 594 C C . ASP A 1 79 ? -12.219 2.888 -3.204 1.00 77.50 79 ASP A C 1
ATOM 596 O O . ASP A 1 79 ? -13.404 3.182 -3.355 1.00 77.50 79 ASP A O 1
ATOM 600 N N . ALA A 1 80 ? -11.436 2.587 -4.249 1.00 69.62 80 ALA A N 1
ATOM 601 C CA . ALA A 1 80 ? -11.896 2.471 -5.641 1.00 69.62 80 ALA A CA 1
ATOM 602 C C . ALA A 1 80 ? -12.523 1.105 -5.955 1.00 69.62 80 ALA A C 1
ATOM 604 O O . ALA A 1 80 ? -13.530 1.096 -6.702 1.00 69.62 80 ALA A O 1
#

Sequence (80 aa):
LPDVDRALMAAVANLNDPLVRTGLLLLRATGMRLGELLDVELGCLLDFAGHGNWLRVPVGKLNCERMVPLDPDTVQVIDA

Secondary structure (DSSP, 8-state):
-HHHHHHHHHHHHT-S-HHHHHHHHHHHHH---HHHHHTPPTT-EEEETTTEEEEEE---TT---EEEEE-HHHHHHH--

Nearest PDB structures (foldseek):
  1pvr-assembly1_B-2  TM=6.863E-01  e=1.573E-01  Punavirus P1
  1pvp-assembly1_B-2  TM=5.925E-01  e=6.633E-02  Punavirus P1
  1pvq-assembly1_B-2  TM=5.887E-01  e=1.056E-01  Punavirus P1
  7rhx-assembly1_A  TM=5.917E-01  e=2.675E-01  Punavirus P1
  3i3c-assembly4_D  TM=3.734E-01  e=6.482E+00  Homo sapiens